Protein AF-A0A9E8QET0-F1 (afdb_monomer)

pLDDT: mean 75.21, std 26.47, range [28.11, 98.56]

Sequence (172 aa):
MTFFTELQHPRAVTTAFDFKAHSHPEARSETDDRTSEWEATYDQLTGAAGHASPISAALLRHLTRDESLPIAAAAQADARTTAGELQTLIDDRLHVNIGLLLNPNFGQLPIDTQLAILDEAFPEERLLAARNASLPAYLLDHLAEDDDDNVRFAAADTLAAAADDVPRMGQA

Structure (mmCIF, N/CA/C/O backbone):
data_AF-A0A9E8QET0-F1
#
_entry.id   AF-A0A9E8QET0-F1
#
loop_
_atom_site.group_PDB
_atom_site.id
_atom_site.type_symbol
_atom_site.label_atom_id
_atom_site.label_alt_id
_atom_site.label_comp_id
_atom_site.label_asym_id
_atom_site.label_entity_id
_atom_site.label_seq_id
_atom_site.pdbx_PDB_ins_code
_atom_site.Cartn_x
_atom_site.Cartn_y
_atom_site.Cartn_z
_atom_site.occupancy
_atom_site.B_iso_or_equiv
_atom_site.auth_seq_id
_atom_site.auth_comp_id
_atom_site.auth_asym_id
_atom_site.auth_atom_id
_atom_site.pdbx_PDB_model_num
ATOM 1 N N . MET A 1 1 ? 30.355 -9.671 48.485 1.00 35.59 1 MET A N 1
ATOM 2 C CA . MET A 1 1 ? 30.637 -10.284 47.171 1.00 35.59 1 MET A CA 1
ATOM 3 C C . MET A 1 1 ? 29.283 -10.563 46.549 1.00 35.59 1 MET A C 1
ATOM 5 O O . MET A 1 1 ? 28.657 -11.552 46.898 1.00 35.59 1 MET A O 1
ATOM 9 N N . THR A 1 2 ? 28.771 -9.619 45.764 1.00 32.81 2 THR A N 1
ATOM 10 C CA . THR A 1 2 ? 27.413 -9.684 45.209 1.00 32.81 2 THR A CA 1
ATOM 11 C C . THR A 1 2 ? 27.556 -9.451 43.715 1.00 32.81 2 THR A C 1
ATOM 13 O O . THR A 1 2 ? 27.901 -8.347 43.305 1.00 32.81 2 THR A O 1
ATOM 16 N N . PHE A 1 3 ? 27.400 -10.510 42.926 1.00 31.55 3 PHE A N 1
ATOM 17 C CA . PHE A 1 3 ? 27.441 -10.438 41.470 1.00 31.55 3 PHE A CA 1
ATOM 18 C C . PHE A 1 3 ? 26.015 -10.245 40.953 1.00 31.55 3 PHE A C 1
ATOM 20 O O . PHE A 1 3 ? 25.136 -11.059 41.228 1.00 31.55 3 PHE A O 1
ATOM 27 N N . PHE A 1 4 ? 25.805 -9.135 40.247 1.00 30.38 4 PHE A N 1
ATOM 28 C CA . PHE A 1 4 ? 24.629 -8.856 39.430 1.00 30.38 4 PHE A CA 1
ATOM 29 C C . PHE A 1 4 ? 24.700 -9.740 38.177 1.00 30.38 4 PHE A C 1
ATOM 31 O O . PHE A 1 4 ? 25.731 -9.768 37.507 1.00 30.38 4 PHE A O 1
ATOM 38 N N . THR A 1 5 ? 23.633 -10.476 37.869 1.00 35.59 5 THR A N 1
ATOM 39 C CA . THR A 1 5 ? 23.507 -11.212 36.605 1.00 35.59 5 THR A CA 1
ATOM 40 C C . THR A 1 5 ? 22.802 -10.307 35.602 1.00 35.59 5 THR A C 1
ATOM 42 O O . THR A 1 5 ? 21.618 -10.014 35.744 1.00 35.59 5 THR A O 1
ATOM 45 N N . GLU A 1 6 ? 23.561 -9.822 34.625 1.00 31.53 6 GLU A N 1
ATOM 46 C CA . GLU A 1 6 ? 23.091 -9.004 33.510 1.00 31.53 6 GLU A CA 1
ATOM 47 C C . GLU A 1 6 ? 22.462 -9.931 32.453 1.00 31.53 6 GLU A C 1
ATOM 49 O O . GLU A 1 6 ? 23.115 -10.839 31.935 1.00 31.53 6 GLU A O 1
ATOM 54 N N . LEU A 1 7 ? 21.169 -9.749 32.178 1.00 33.41 7 LEU A N 1
ATOM 55 C CA . LEU A 1 7 ? 20.461 -10.424 31.091 1.00 33.41 7 LEU A CA 1
ATOM 56 C C . LEU A 1 7 ? 20.893 -9.792 29.763 1.00 33.41 7 LEU A C 1
ATOM 58 O O . LEU A 1 7 ? 20.620 -8.623 29.498 1.00 33.41 7 LEU A O 1
ATOM 62 N N . GLN A 1 8 ? 21.573 -10.578 28.929 1.00 31.58 8 GLN A N 1
ATOM 63 C CA . GLN A 1 8 ? 21.893 -10.216 27.552 1.00 31.58 8 GLN A CA 1
ATOM 64 C C . GLN A 1 8 ? 20.599 -10.089 26.736 1.00 31.58 8 GLN A C 1
ATOM 66 O O . GLN A 1 8 ? 19.921 -11.081 26.473 1.00 31.58 8 GLN A O 1
ATOM 71 N N . HIS A 1 9 ? 20.278 -8.871 26.303 1.00 31.75 9 HIS A N 1
ATOM 72 C CA . HIS A 1 9 ? 19.321 -8.634 25.226 1.00 31.75 9 HIS A CA 1
ATOM 73 C C . 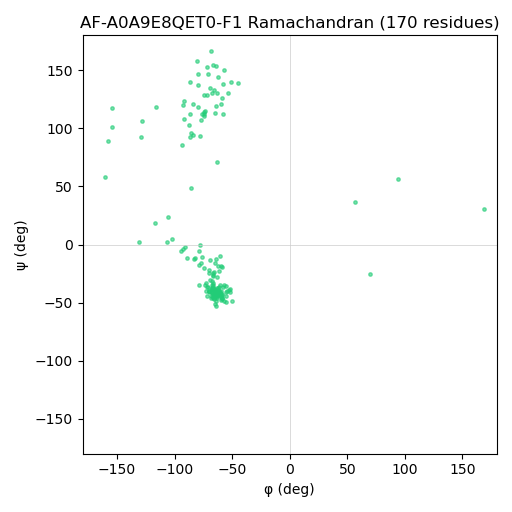HIS A 1 9 ? 20.009 -8.860 23.864 1.00 31.75 9 HIS A C 1
ATOM 75 O O . HIS A 1 9 ? 21.148 -8.412 23.685 1.00 31.75 9 HIS A O 1
ATOM 81 N N . PRO A 1 10 ? 19.365 -9.528 22.888 1.00 31.95 10 PRO A N 1
ATOM 82 C CA . PRO A 1 10 ? 19.886 -9.601 21.529 1.00 31.95 10 PRO A CA 1
ATOM 83 C C . PRO A 1 10 ? 19.870 -8.208 20.883 1.00 31.95 10 PRO A C 1
ATOM 85 O O . PRO A 1 10 ? 18.893 -7.467 20.979 1.00 31.95 10 PRO A O 1
ATOM 88 N N . ARG A 1 11 ? 20.994 -7.854 20.251 1.00 29.05 11 ARG A N 1
ATOM 89 C CA . ARG A 1 11 ? 21.214 -6.587 19.547 1.00 29.05 11 ARG A CA 1
ATOM 90 C C . ARG A 1 11 ? 20.192 -6.429 18.419 1.00 29.05 11 ARG A C 1
ATOM 92 O O . ARG A 1 11 ? 20.181 -7.241 17.499 1.00 29.05 11 ARG A O 1
ATOM 99 N N . ALA A 1 12 ? 19.395 -5.364 18.471 1.00 29.52 12 ALA A N 1
ATOM 100 C CA . ALA A 1 12 ? 18.718 -4.846 17.291 1.00 29.52 12 ALA A CA 1
ATOM 101 C C . ALA A 1 12 ? 19.797 -4.363 16.312 1.00 29.52 12 ALA A C 1
ATOM 103 O O . ALA A 1 12 ? 20.627 -3.517 16.653 1.00 29.52 12 ALA A O 1
ATOM 104 N N . VAL A 1 13 ? 19.835 -4.964 15.127 1.00 29.56 13 VAL A N 1
ATOM 105 C CA . VAL A 1 13 ? 20.675 -4.514 14.020 1.00 29.56 13 VAL A CA 1
ATOM 106 C C . VAL A 1 13 ? 19.964 -3.315 13.404 1.00 29.56 13 VAL A C 1
ATOM 108 O O . VAL A 1 13 ? 19.060 -3.463 12.592 1.00 29.56 13 VAL A O 1
ATOM 111 N N . THR A 1 14 ? 20.325 -2.117 13.853 1.00 28.70 14 THR A N 1
ATOM 112 C CA . THR A 1 14 ? 19.955 -0.874 13.176 1.00 28.70 14 THR A CA 1
ATOM 113 C C . THR A 1 14 ? 20.978 -0.645 12.073 1.00 28.70 14 THR A C 1
ATOM 115 O O . THR A 1 14 ? 22.061 -0.117 12.327 1.00 28.70 14 THR A O 1
ATOM 118 N N . THR A 1 15 ? 20.672 -1.081 10.854 1.00 30.59 15 THR A N 1
ATOM 119 C CA . THR A 1 15 ? 21.474 -0.704 9.689 1.00 30.59 15 THR A CA 1
ATOM 120 C C . THR A 1 15 ? 20.938 0.617 9.155 1.00 30.59 15 THR A C 1
ATOM 122 O O . THR A 1 15 ? 19.996 0.642 8.374 1.00 30.59 15 THR A O 1
ATOM 125 N N . ALA A 1 16 ? 21.517 1.726 9.611 1.00 29.17 16 ALA A N 1
ATOM 126 C CA . ALA A 1 16 ? 21.414 2.992 8.897 1.00 29.17 16 ALA A CA 1
ATOM 127 C C . ALA A 1 16 ? 22.331 2.889 7.669 1.00 29.17 16 ALA A C 1
ATOM 129 O O . ALA A 1 16 ? 23.550 2.783 7.825 1.00 29.17 16 ALA A O 1
ATOM 130 N N . PHE A 1 17 ? 21.758 2.836 6.466 1.00 29.83 17 PHE A N 1
ATOM 131 C CA . PHE A 1 17 ? 22.525 2.837 5.220 1.00 29.83 17 PHE A CA 1
ATOM 132 C C . PHE A 1 17 ? 22.694 4.274 4.708 1.00 29.83 17 PHE A C 1
ATOM 134 O O . PHE A 1 17 ? 21.725 5.000 4.520 1.00 29.83 17 PHE A O 1
ATOM 141 N N . ASP A 1 18 ? 23.953 4.672 4.519 1.00 30.33 18 ASP A N 1
ATOM 142 C CA . ASP A 1 18 ? 24.402 6.004 4.099 1.00 30.33 18 ASP A CA 1
ATOM 143 C C . ASP A 1 18 ? 24.412 6.103 2.556 1.00 30.33 18 ASP A C 1
ATOM 145 O O . ASP A 1 18 ? 25.188 5.423 1.879 1.00 30.33 18 ASP A O 1
ATOM 149 N N . PHE A 1 19 ? 23.527 6.927 1.983 1.00 31.70 19 PHE A N 1
ATOM 150 C CA . PHE A 1 19 ? 23.250 7.039 0.540 1.00 31.70 19 PHE A CA 1
ATOM 151 C C . PHE A 1 19 ? 24.208 8.006 -0.195 1.00 31.70 19 PHE A C 1
ATOM 153 O O . PHE A 1 19 ? 23.775 8.882 -0.941 1.00 31.70 19 PHE A O 1
ATOM 160 N N . LYS A 1 20 ? 25.533 7.910 -0.002 1.00 32.97 20 LYS A N 1
ATOM 161 C CA . LYS A 1 20 ? 26.486 8.866 -0.627 1.00 32.97 20 LYS A CA 1
ATOM 162 C C . LYS A 1 20 ? 27.322 8.364 -1.811 1.00 32.97 20 LYS A C 1
ATOM 164 O O . LYS A 1 20 ? 28.358 8.945 -2.133 1.00 32.97 20 LYS A O 1
ATOM 169 N N . ALA A 1 21 ? 26.881 7.347 -2.530 1.00 34.03 21 ALA A N 1
ATOM 170 C CA . ALA A 1 21 ? 27.425 7.034 -3.852 1.00 34.03 21 ALA A CA 1
ATOM 171 C C . ALA A 1 21 ? 26.315 6.298 -4.604 1.00 34.03 21 ALA A C 1
ATOM 173 O O . ALA A 1 21 ? 25.860 5.271 -4.122 1.00 34.03 21 ALA A O 1
ATOM 174 N N . HIS A 1 22 ? 25.755 6.773 -5.714 1.00 30.17 22 HIS A N 1
ATOM 175 C CA . HIS A 1 22 ? 26.430 6.965 -6.995 1.00 30.17 22 HIS A CA 1
ATOM 176 C C . HIS A 1 22 ? 25.675 8.012 -7.841 1.00 30.17 22 HIS A C 1
ATOM 178 O O . HIS A 1 22 ? 24.794 7.676 -8.627 1.00 30.17 22 HIS A O 1
ATOM 184 N N . SER A 1 23 ? 26.015 9.295 -7.698 1.00 34.47 23 SER A N 1
ATOM 185 C CA . SER A 1 23 ? 25.412 10.363 -8.505 1.00 34.47 23 SER A CA 1
ATOM 186 C C . SER A 1 23 ? 25.997 10.373 -9.924 1.00 34.47 23 SER A C 1
ATOM 188 O O . SER A 1 23 ? 27.162 10.732 -10.111 1.00 34.47 23 SER A O 1
ATOM 190 N N . HIS A 1 24 ? 25.184 10.038 -10.928 1.00 28.11 24 HIS A N 1
ATOM 191 C CA . HIS A 1 24 ? 25.401 10.506 -12.299 1.00 28.11 24 HIS A CA 1
ATOM 192 C C . HIS A 1 24 ? 25.154 12.031 -12.321 1.00 28.11 24 HIS A C 1
ATOM 194 O O . HIS A 1 24 ? 24.154 12.485 -11.759 1.00 28.11 24 HIS A O 1
ATOM 200 N N . PRO A 1 25 ? 26.058 12.856 -12.880 1.00 39.91 25 PRO A N 1
ATOM 201 C CA . PRO A 1 25 ? 25.899 14.302 -12.856 1.00 39.91 25 PRO A CA 1
ATOM 202 C C . PRO A 1 25 ? 24.918 14.732 -13.955 1.00 39.91 25 PRO A C 1
ATOM 204 O O . PRO A 1 25 ? 24.920 14.148 -15.032 1.00 39.91 25 PRO A O 1
ATOM 207 N N . GLU A 1 26 ? 24.158 15.795 -13.681 1.00 37.94 26 GLU A N 1
ATOM 208 C CA . GLU A 1 26 ? 23.236 16.500 -14.597 1.00 37.94 26 GLU A CA 1
ATOM 209 C C . GLU A 1 26 ? 21.751 16.085 -14.581 1.00 37.94 26 GLU A C 1
ATOM 211 O O . GLU A 1 26 ? 21.157 15.832 -15.619 1.00 37.94 26 GLU A O 1
ATOM 216 N N . ALA A 1 27 ? 21.111 16.139 -13.406 1.00 36.34 27 ALA A N 1
ATOM 217 C CA . ALA A 1 27 ? 19.690 16.514 -13.274 1.00 36.34 27 ALA A CA 1
ATOM 218 C C . ALA A 1 27 ? 19.363 16.954 -11.830 1.00 36.34 27 ALA A C 1
ATOM 220 O O . ALA A 1 27 ? 18.539 16.359 -11.148 1.00 36.34 27 ALA A O 1
ATOM 221 N N . ARG A 1 28 ? 20.046 17.986 -11.314 1.00 44.78 28 ARG A N 1
ATOM 222 C CA . ARG A 1 28 ? 19.667 18.617 -10.036 1.00 44.78 28 ARG A CA 1
ATOM 223 C C . ARG A 1 28 ? 18.608 19.681 -10.296 1.00 44.78 28 ARG A C 1
ATOM 225 O O . ARG A 1 28 ? 18.958 20.797 -10.673 1.00 44.78 28 ARG A O 1
ATOM 232 N N . SER A 1 29 ? 17.339 19.331 -10.126 1.00 48.06 29 SER A N 1
ATOM 233 C CA . SER A 1 29 ? 16.234 20.289 -10.174 1.00 48.06 29 SER A CA 1
ATOM 234 C C . SER A 1 29 ? 15.051 19.773 -9.355 1.00 48.06 29 SER A C 1
ATOM 236 O O . SER A 1 29 ? 14.289 18.948 -9.842 1.00 48.06 29 SER A O 1
ATOM 238 N N . GLU A 1 30 ? 14.894 20.302 -8.137 1.00 39.84 30 GLU A N 1
ATOM 239 C CA . GLU A 1 30 ? 13.624 20.434 -7.391 1.00 39.84 30 GLU A CA 1
ATOM 240 C C . GLU A 1 30 ? 12.949 19.153 -6.847 1.00 39.84 30 GLU A C 1
ATOM 242 O O . GLU A 1 30 ? 12.275 19.206 -5.820 1.00 39.84 30 GLU A O 1
ATOM 247 N N . THR A 1 31 ? 13.182 17.987 -7.449 1.00 41.88 31 THR A N 1
ATOM 248 C CA . THR A 1 31 ? 12.702 16.680 -6.958 1.00 41.88 31 THR A CA 1
ATOM 249 C C . THR A 1 31 ? 13.463 16.190 -5.720 1.00 41.88 31 THR A C 1
ATOM 251 O O . THR A 1 31 ? 12.873 15.580 -4.831 1.00 41.88 31 THR A O 1
ATOM 254 N N . ASP A 1 32 ? 14.753 16.519 -5.622 1.00 47.34 32 ASP A N 1
ATOM 255 C CA . ASP A 1 32 ? 15.646 16.129 -4.515 1.00 47.34 32 ASP A CA 1
ATOM 256 C C . ASP A 1 32 ? 15.237 16.802 -3.184 1.00 47.34 32 ASP A C 1
ATOM 258 O O . ASP A 1 32 ? 15.238 16.178 -2.122 1.00 47.34 32 ASP A O 1
ATOM 262 N N . ASP A 1 33 ? 14.782 18.059 -3.251 1.00 48.78 33 ASP A N 1
ATOM 263 C CA . ASP A 1 33 ? 14.393 18.847 -2.073 1.00 48.78 33 ASP A CA 1
ATOM 264 C C . ASP A 1 33 ? 13.065 18.356 -1.463 1.00 48.78 33 ASP A C 1
ATOM 266 O O . ASP A 1 33 ? 12.947 18.240 -0.243 1.00 48.78 33 ASP A O 1
ATOM 270 N N . ARG A 1 34 ? 12.075 17.988 -2.294 1.00 40.84 34 ARG A N 1
ATOM 271 C CA . ARG A 1 34 ? 10.780 17.455 -1.816 1.00 40.84 34 ARG A CA 1
ATOM 272 C C . ARG A 1 34 ? 10.899 16.048 -1.235 1.00 40.84 34 ARG A C 1
ATOM 274 O O . ARG A 1 34 ? 10.218 15.732 -0.261 1.00 40.84 34 ARG A O 1
ATOM 281 N N . THR A 1 35 ? 11.765 15.226 -1.825 1.00 45.41 35 THR A N 1
ATOM 282 C CA . THR A 1 35 ? 12.060 13.872 -1.336 1.00 45.41 35 THR A CA 1
ATOM 283 C C . THR A 1 35 ? 12.743 13.949 0.031 1.00 45.41 35 THR A C 1
ATOM 285 O O . THR A 1 35 ? 12.320 13.279 0.968 1.00 45.41 35 THR A O 1
ATOM 288 N N . SER A 1 36 ? 13.692 14.877 0.191 1.00 54.31 36 SER A N 1
ATOM 289 C CA . SER A 1 36 ? 14.424 15.089 1.446 1.00 54.31 36 SER A CA 1
ATOM 290 C C . SER A 1 36 ? 13.537 15.567 2.603 1.00 54.31 36 SER A C 1
ATOM 292 O O . SER A 1 36 ? 13.697 15.109 3.734 1.00 54.31 36 SER A O 1
ATOM 294 N N . GLU A 1 37 ? 12.590 16.480 2.355 1.00 48.34 37 GLU A N 1
ATOM 295 C CA . GLU A 1 37 ? 11.670 16.953 3.403 1.00 48.34 37 GLU A CA 1
ATOM 296 C C . GLU A 1 37 ? 10.702 15.857 3.864 1.00 48.34 37 GLU A C 1
ATOM 298 O O . GLU A 1 37 ? 10.411 15.737 5.060 1.00 48.34 37 GLU A O 1
ATOM 303 N N . TRP A 1 38 ? 10.218 15.036 2.932 1.00 49.56 38 TRP A N 1
ATOM 304 C CA . TRP A 1 38 ? 9.324 13.931 3.254 1.00 49.56 38 TRP A CA 1
ATOM 305 C C . TRP A 1 38 ? 10.059 12.795 3.980 1.00 49.56 38 TRP A C 1
ATOM 307 O O . TRP A 1 38 ? 9.576 12.338 5.015 1.00 49.56 38 TRP A O 1
ATOM 317 N N . GLU A 1 39 ? 11.252 12.405 3.520 1.00 49.06 39 GLU A N 1
ATOM 318 C CA . GLU A 1 39 ? 12.099 11.396 4.177 1.00 49.06 39 GLU A CA 1
ATOM 319 C C . GLU A 1 39 ? 12.494 11.822 5.597 1.00 49.06 39 GLU A C 1
ATOM 321 O O . GLU A 1 39 ? 12.338 11.049 6.541 1.00 49.06 39 GLU A O 1
ATOM 326 N N . ALA A 1 40 ? 12.896 13.083 5.792 1.00 55.25 40 ALA A N 1
ATOM 327 C CA . ALA A 1 40 ? 13.198 13.613 7.123 1.00 55.25 40 ALA A CA 1
ATOM 328 C C . ALA A 1 40 ? 11.970 13.592 8.050 1.00 55.25 40 ALA A C 1
ATOM 330 O O . ALA A 1 40 ? 12.086 13.306 9.245 1.00 55.25 40 ALA A O 1
ATOM 331 N N . THR A 1 41 ? 10.783 13.869 7.504 1.00 51.28 41 THR A N 1
ATOM 332 C CA . THR A 1 41 ? 9.521 13.792 8.253 1.00 51.28 41 THR A CA 1
ATOM 333 C C . THR A 1 41 ? 9.185 12.342 8.618 1.00 51.28 41 THR A C 1
ATOM 335 O O . THR A 1 41 ? 8.770 12.068 9.746 1.00 51.28 41 THR A O 1
ATOM 338 N N . TYR A 1 42 ? 9.403 11.400 7.700 1.00 49.56 42 TYR A N 1
ATOM 339 C CA . TYR A 1 42 ? 9.202 9.969 7.916 1.00 49.56 42 TYR A CA 1
ATOM 340 C C . TYR A 1 42 ? 10.156 9.404 8.984 1.00 49.56 42 TYR A C 1
ATOM 342 O O . TYR A 1 42 ? 9.711 8.726 9.914 1.00 49.56 42 TYR A O 1
ATOM 350 N N . ASP A 1 43 ? 11.440 9.757 8.932 1.00 50.50 43 ASP A N 1
ATOM 351 C CA . ASP A 1 43 ? 12.440 9.386 9.943 1.00 50.50 43 ASP A CA 1
ATOM 352 C C . ASP A 1 43 ? 12.112 9.978 11.321 1.00 50.50 43 ASP A C 1
ATOM 354 O O . ASP A 1 43 ? 12.275 9.324 12.355 1.00 50.50 43 ASP A O 1
ATOM 358 N N . GLN A 1 44 ? 11.583 11.204 11.363 1.00 53.81 44 GLN A N 1
ATOM 359 C CA . GLN A 1 44 ? 11.142 11.825 12.611 1.00 53.81 44 GLN A CA 1
ATOM 360 C C . GLN A 1 44 ? 9.923 11.106 13.213 1.00 53.81 44 GLN A C 1
ATOM 362 O O . GLN A 1 44 ? 9.866 10.904 14.430 1.00 53.81 44 GLN A O 1
ATOM 367 N N . LEU A 1 45 ? 8.958 10.700 12.382 1.00 47.22 45 LEU A N 1
ATOM 368 C CA . LEU A 1 45 ? 7.759 9.975 12.813 1.00 47.22 45 LEU A CA 1
ATOM 369 C C . LEU A 1 45 ? 8.091 8.556 13.298 1.00 47.22 45 LEU A C 1
ATOM 371 O O . LEU A 1 45 ? 7.616 8.138 14.358 1.00 47.22 45 LEU A O 1
ATOM 375 N N . THR A 1 46 ? 8.945 7.837 12.572 1.00 44.56 46 THR A N 1
ATOM 376 C CA . THR A 1 46 ? 9.383 6.481 12.941 1.00 44.56 46 THR A CA 1
ATOM 377 C C . THR A 1 46 ? 10.326 6.490 14.149 1.00 44.56 46 THR A C 1
ATOM 379 O O . THR A 1 46 ? 10.199 5.641 15.033 1.00 44.56 46 THR A O 1
ATOM 382 N N . GLY A 1 47 ? 11.203 7.493 14.272 1.00 47.97 47 GLY A N 1
ATOM 383 C CA . GLY A 1 47 ? 12.076 7.682 15.433 1.00 47.97 47 GLY A CA 1
ATOM 384 C C . GLY A 1 47 ? 11.323 8.049 16.719 1.00 47.97 47 GLY A C 1
ATOM 385 O O . GLY A 1 47 ? 11.656 7.559 17.801 1.00 47.97 47 GLY A O 1
ATOM 386 N N . ALA A 1 48 ? 10.261 8.857 16.627 1.00 42.38 48 ALA A N 1
ATOM 387 C CA . ALA A 1 48 ? 9.426 9.225 17.775 1.00 42.38 48 ALA A CA 1
ATOM 388 C C . ALA A 1 48 ? 8.572 8.057 18.312 1.00 42.38 48 ALA A C 1
ATOM 390 O O . ALA A 1 48 ? 8.239 8.029 19.504 1.00 42.38 48 ALA A O 1
ATOM 391 N N . ALA A 1 49 ? 8.270 7.057 17.475 1.00 46.59 49 ALA A N 1
ATOM 392 C CA . ALA A 1 49 ? 7.541 5.852 17.874 1.00 46.59 49 ALA A CA 1
ATOM 393 C C . ALA A 1 49 ? 8.282 5.016 18.942 1.00 46.59 49 ALA A C 1
ATOM 395 O O . ALA A 1 49 ? 7.653 4.235 19.656 1.00 46.59 49 ALA A O 1
ATOM 396 N N . GLY A 1 50 ? 9.594 5.222 19.120 1.00 40.47 50 GLY A N 1
ATOM 397 C CA . GLY A 1 50 ? 10.403 4.554 20.146 1.00 40.47 50 GLY A CA 1
ATOM 398 C C . GLY A 1 50 ? 10.226 5.078 21.580 1.00 40.47 50 GLY A C 1
ATOM 399 O O . GLY A 1 50 ? 10.709 4.441 22.519 1.00 40.47 50 GLY A O 1
ATOM 400 N N . HIS A 1 51 ? 9.546 6.216 21.785 1.00 39.75 51 HIS A N 1
ATOM 401 C CA . HIS A 1 51 ? 9.472 6.884 23.098 1.00 39.75 51 HIS A CA 1
ATOM 402 C C . HIS A 1 51 ? 8.060 7.279 23.566 1.00 39.75 51 HIS A C 1
ATOM 404 O O . HIS A 1 51 ? 7.908 7.837 24.655 1.00 39.75 51 HIS A O 1
ATOM 410 N N . ALA A 1 52 ? 7.013 6.972 22.799 1.00 44.84 52 ALA A N 1
ATOM 411 C CA . ALA A 1 52 ? 5.638 7.275 23.181 1.00 44.84 52 ALA A CA 1
ATOM 412 C C . ALA A 1 52 ? 5.030 6.155 24.045 1.00 44.84 52 ALA A C 1
ATOM 414 O O . ALA A 1 52 ? 5.207 4.970 23.764 1.00 44.84 52 ALA A O 1
ATOM 415 N N . SER A 1 53 ? 4.252 6.521 25.075 1.00 48.09 53 SER A N 1
ATOM 416 C CA . SER A 1 53 ? 3.265 5.594 25.661 1.00 48.09 53 SER A CA 1
ATOM 41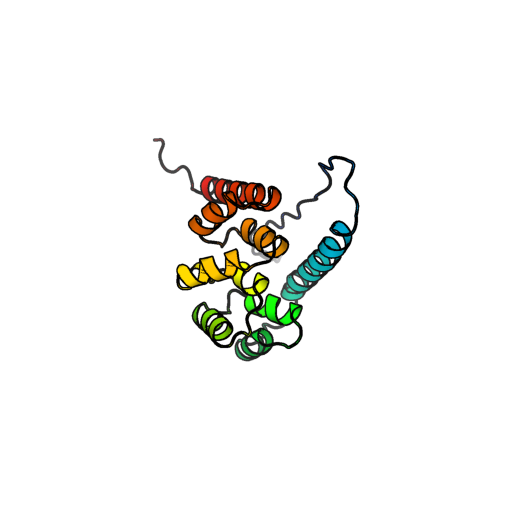7 C C . SER A 1 53 ? 2.503 4.908 24.526 1.00 48.09 53 SER A C 1
ATOM 419 O O . SER A 1 53 ? 2.175 5.601 23.559 1.00 48.09 53 SER A O 1
ATOM 421 N N . PRO A 1 54 ? 2.212 3.595 24.604 1.00 64.75 54 PRO A N 1
ATOM 422 C CA . PRO A 1 54 ? 1.594 2.902 23.487 1.00 64.75 54 PRO A CA 1
ATOM 423 C C . PRO A 1 54 ? 0.277 3.604 23.165 1.00 64.75 54 PRO A C 1
ATOM 425 O O . PRO A 1 54 ? -0.648 3.606 23.981 1.00 64.75 54 PRO A O 1
ATOM 428 N N . ILE A 1 55 ? 0.212 4.251 21.997 1.00 72.81 55 ILE A N 1
ATOM 429 C CA . ILE A 1 55 ? -1.025 4.865 21.525 1.00 72.81 55 ILE A CA 1
ATOM 430 C C . ILE A 1 55 ? -2.103 3.783 21.558 1.00 72.81 55 ILE A C 1
ATOM 432 O O . ILE A 1 55 ? -1.877 2.648 21.121 1.00 72.81 55 ILE A O 1
ATOM 436 N N . SER A 1 56 ? -3.248 4.098 22.162 1.00 84.62 56 SER A N 1
ATOM 437 C CA . SER A 1 56 ? -4.326 3.120 22.295 1.00 84.62 56 SER A CA 1
ATOM 438 C C . SER A 1 56 ? -4.855 2.729 20.914 1.00 84.62 56 SER A C 1
ATOM 440 O O . SER A 1 56 ? -4.807 3.529 19.982 1.00 84.62 56 SER A O 1
ATOM 442 N N . ALA A 1 57 ? -5.421 1.527 20.780 1.00 86.00 57 ALA A N 1
ATOM 443 C CA . ALA A 1 57 ? -6.051 1.109 19.524 1.00 86.00 57 ALA A CA 1
ATOM 444 C C . ALA A 1 57 ? -7.172 2.075 19.088 1.00 86.00 57 ALA A C 1
ATOM 446 O O . ALA A 1 57 ? -7.350 2.334 17.903 1.00 86.00 57 ALA A O 1
ATOM 447 N N . ALA A 1 58 ? -7.906 2.650 20.048 1.00 86.31 58 ALA A N 1
ATOM 448 C CA . ALA A 1 58 ? -8.935 3.648 19.768 1.00 86.31 58 ALA A CA 1
ATOM 449 C C . ALA A 1 58 ? -8.342 4.951 19.209 1.00 86.31 58 ALA A C 1
ATOM 451 O O . ALA A 1 58 ? -8.870 5.491 18.240 1.00 86.31 58 ALA A O 1
ATOM 452 N N . LEU A 1 59 ? -7.236 5.429 19.790 1.00 87.88 59 LEU A N 1
ATOM 453 C CA . LEU A 1 59 ? -6.536 6.605 19.283 1.00 87.88 59 LEU A CA 1
ATOM 454 C C . LEU A 1 59 ? -5.938 6.334 17.898 1.00 87.88 59 LEU A C 1
ATOM 456 O O . LEU A 1 59 ? -6.121 7.154 17.012 1.00 87.88 59 LEU A O 1
ATOM 460 N N . LEU A 1 60 ? -5.308 5.176 17.681 1.00 89.81 60 LEU A N 1
ATOM 461 C CA . LEU A 1 60 ? -4.771 4.798 16.371 1.00 89.81 60 LEU A CA 1
ATOM 462 C C . LEU A 1 60 ? -5.859 4.843 15.288 1.00 89.81 60 LEU A C 1
ATOM 464 O O . LEU A 1 60 ? -5.684 5.511 14.276 1.00 89.81 60 LEU A O 1
ATOM 468 N N . ARG A 1 61 ? -7.023 4.228 15.536 1.00 90.62 61 ARG A N 1
ATOM 469 C CA . ARG A 1 61 ? -8.172 4.279 14.611 1.00 90.62 61 ARG A CA 1
ATOM 470 C C . ARG A 1 61 ? -8.647 5.695 14.319 1.00 90.62 61 ARG A C 1
ATOM 472 O O . ARG A 1 61 ? -9.070 5.966 13.200 1.00 90.62 61 ARG A O 1
ATOM 479 N N . HIS A 1 62 ? -8.611 6.583 15.309 1.00 91.00 62 HIS A N 1
ATOM 480 C CA . HIS A 1 62 ? -8.939 7.986 15.086 1.00 91.00 62 HIS A CA 1
ATOM 481 C C . HIS A 1 62 ? -7.901 8.650 14.172 1.00 91.00 62 HIS A C 1
ATOM 483 O O . HIS A 1 62 ? -8.280 9.255 13.176 1.00 91.00 62 HIS A O 1
ATOM 489 N N . LEU A 1 63 ? -6.610 8.435 14.446 1.00 93.00 63 LEU A N 1
ATOM 490 C CA . LEU A 1 63 ? -5.507 8.994 13.663 1.00 93.00 63 LEU A CA 1
ATOM 491 C C . LEU A 1 63 ? -5.479 8.487 12.215 1.00 93.00 63 LEU A C 1
ATOM 493 O O . LEU A 1 63 ? -5.060 9.230 11.341 1.00 93.00 63 LEU A O 1
ATOM 497 N N . THR A 1 64 ? -5.983 7.282 11.912 1.00 96.25 64 THR A N 1
ATOM 498 C CA . THR A 1 64 ? -6.090 6.813 10.509 1.00 96.25 64 THR A CA 1
ATOM 499 C C . THR A 1 64 ? -6.953 7.709 9.615 1.00 96.25 64 THR A C 1
ATOM 501 O O . THR A 1 64 ? -6.861 7.607 8.396 1.00 96.25 64 THR A O 1
ATOM 504 N N . ARG A 1 65 ? -7.796 8.560 10.210 1.00 95.56 65 ARG A N 1
ATOM 505 C CA . ARG A 1 65 ? -8.695 9.501 9.530 1.00 95.56 65 ARG A CA 1
ATOM 506 C C . ARG A 1 65 ? -8.350 10.955 9.861 1.00 95.56 65 ARG A C 1
ATOM 508 O O . ARG A 1 65 ? -9.214 11.821 9.753 1.00 95.56 65 ARG A O 1
ATOM 515 N N . ASP A 1 66 ? -7.137 11.200 10.351 1.00 94.56 66 ASP A N 1
ATOM 516 C CA . ASP A 1 66 ? -6.690 12.545 10.691 1.00 94.56 66 ASP A CA 1
ATOM 517 C C . ASP A 1 66 ? -6.677 13.438 9.441 1.00 94.56 66 ASP A C 1
ATOM 519 O O . ASP A 1 66 ? -6.372 12.986 8.338 1.00 94.56 66 ASP A O 1
ATOM 523 N N . GLU A 1 67 ? -7.017 14.715 9.607 1.00 91.31 67 GLU A N 1
ATOM 524 C CA . GLU A 1 67 ? -7.009 15.683 8.503 1.00 91.31 67 GLU A CA 1
ATOM 525 C C . GLU A 1 67 ? -5.583 15.951 7.991 1.00 91.31 67 GLU A C 1
ATOM 527 O O . GLU A 1 67 ? -5.382 16.336 6.838 1.00 91.31 67 GLU A O 1
ATOM 532 N N . SER A 1 68 ? -4.575 15.738 8.840 1.00 90.94 68 SER A N 1
ATOM 533 C CA . SER A 1 68 ? -3.174 15.774 8.454 1.00 90.94 68 SER A CA 1
ATOM 534 C C . SER A 1 68 ? -2.796 14.483 7.728 1.00 90.94 68 SER A C 1
ATOM 536 O O . SER A 1 68 ? -2.611 13.435 8.350 1.00 90.94 68 SER A O 1
ATOM 538 N N . LEU A 1 69 ? -2.609 14.569 6.406 1.00 88.81 69 LEU A N 1
ATOM 539 C CA . LEU A 1 69 ? -2.216 13.422 5.576 1.00 88.81 69 LEU A CA 1
ATOM 540 C C . LEU A 1 69 ? -0.976 12.671 6.105 1.00 88.81 69 LEU A C 1
ATOM 542 O O . LEU A 1 69 ? -1.016 11.442 6.104 1.00 88.81 69 LEU A O 1
ATOM 546 N N . PRO A 1 70 ? 0.089 13.331 6.614 1.00 88.50 70 PRO A N 1
ATOM 547 C CA . PRO A 1 70 ? 1.213 12.620 7.229 1.00 88.50 70 PRO A CA 1
ATOM 548 C C . PRO A 1 70 ? 0.831 11.808 8.475 1.00 88.50 70 PRO A C 1
ATOM 550 O O . PRO A 1 70 ? 1.318 10.693 8.652 1.00 88.50 70 PRO A O 1
ATOM 553 N N . ILE A 1 71 ? -0.052 12.336 9.331 1.00 88.38 71 ILE A N 1
ATOM 554 C CA . ILE A 1 71 ? -0.526 11.626 10.530 1.00 88.38 71 ILE A CA 1
ATOM 555 C C . ILE A 1 71 ? -1.395 10.436 10.121 1.00 88.38 71 ILE A C 1
ATOM 557 O O . ILE A 1 71 ? -1.190 9.327 10.621 1.00 88.38 71 ILE A O 1
ATOM 561 N N . ALA A 1 72 ? -2.320 10.651 9.183 1.00 94.06 72 ALA A N 1
ATOM 562 C CA . ALA A 1 72 ? -3.167 9.596 8.645 1.00 94.06 72 ALA A CA 1
ATOM 563 C C . ALA A 1 72 ? -2.338 8.486 7.997 1.00 94.06 72 ALA A C 1
ATOM 565 O O . ALA A 1 72 ? -2.525 7.323 8.341 1.00 94.06 72 ALA A O 1
ATOM 566 N N . ALA A 1 73 ? -1.369 8.829 7.145 1.00 93.06 73 ALA A N 1
ATOM 567 C CA . ALA A 1 73 ? -0.474 7.866 6.513 1.00 93.06 73 ALA A CA 1
ATOM 568 C C . ALA A 1 73 ? 0.322 7.051 7.541 1.00 93.06 73 ALA A C 1
ATOM 570 O O . ALA A 1 73 ? 0.356 5.826 7.451 1.00 93.06 73 ALA A O 1
ATOM 571 N N . ALA A 1 74 ? 0.905 7.701 8.553 1.00 90.06 74 ALA A N 1
ATOM 572 C CA . ALA A 1 74 ? 1.657 7.010 9.598 1.00 90.06 74 ALA A CA 1
ATOM 573 C C . ALA A 1 74 ? 0.772 6.047 10.409 1.00 90.06 74 ALA A C 1
ATOM 575 O O . ALA A 1 74 ? 1.166 4.916 10.684 1.00 90.06 74 ALA A O 1
ATOM 576 N N . ALA A 1 75 ? -0.448 6.465 10.759 1.00 93.31 75 ALA A N 1
ATOM 577 C CA . ALA A 1 75 ? -1.405 5.606 11.451 1.00 93.31 75 ALA A CA 1
ATOM 578 C C . ALA A 1 75 ? -1.900 4.451 10.563 1.00 93.31 75 ALA A C 1
ATOM 580 O O . ALA A 1 75 ? -2.097 3.334 11.044 1.00 93.31 75 ALA A O 1
ATOM 581 N N . GLN A 1 76 ? -2.090 4.702 9.267 1.00 96.75 76 GLN A N 1
ATOM 582 C CA . GLN A 1 76 ? -2.481 3.691 8.290 1.00 96.75 76 GLN A CA 1
ATOM 583 C C . GLN A 1 76 ? -1.363 2.685 8.018 1.00 96.75 76 GLN A C 1
ATOM 585 O O . GLN A 1 76 ? -1.692 1.531 7.798 1.00 96.75 76 GLN A O 1
ATOM 590 N N . ALA A 1 77 ? -0.088 3.066 8.110 1.00 95.94 77 ALA A N 1
ATOM 591 C CA . ALA A 1 77 ? 1.057 2.162 7.957 1.00 95.94 77 ALA A CA 1
ATOM 592 C C . ALA A 1 77 ? 1.323 1.281 9.194 1.00 95.94 77 ALA A C 1
ATOM 594 O O . ALA A 1 77 ? 2.050 0.290 9.112 1.00 95.94 77 ALA A O 1
ATOM 595 N N . ASP A 1 78 ? 0.746 1.614 10.354 1.00 94.31 78 ASP A N 1
ATOM 596 C CA . ASP A 1 78 ? 0.950 0.861 11.594 1.00 94.31 78 ASP A CA 1
ATOM 597 C C . ASP A 1 78 ? 0.410 -0.574 11.466 1.00 94.31 78 ASP A C 1
ATOM 599 O O . ASP A 1 78 ? -0.747 -0.796 11.111 1.00 94.31 78 ASP A O 1
ATOM 603 N N . ALA A 1 79 ? 1.225 -1.567 11.831 1.00 93.56 79 ALA A N 1
ATOM 604 C CA . ALA A 1 79 ? 0.876 -2.988 11.751 1.00 93.56 79 ALA A CA 1
ATOM 605 C C . ALA A 1 79 ? -0.369 -3.385 12.571 1.00 93.56 79 ALA A C 1
ATOM 607 O O . ALA A 1 79 ? -0.953 -4.447 12.343 1.00 93.56 79 ALA A O 1
ATOM 608 N N . ARG A 1 80 ? -0.772 -2.562 13.549 1.00 93.62 80 ARG A N 1
ATOM 609 C CA . ARG A 1 80 ? -2.004 -2.755 14.330 1.00 93.62 80 ARG A CA 1
ATOM 610 C C . ARG A 1 80 ? -3.252 -2.297 13.581 1.00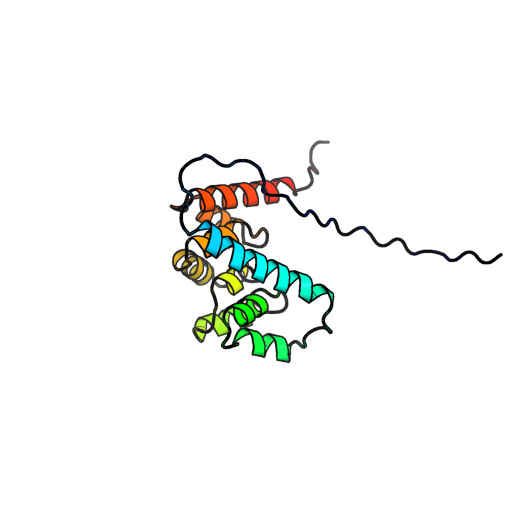 93.62 80 ARG A C 1
ATOM 612 O O . ARG A 1 80 ? -4.343 -2.699 13.979 1.00 93.62 80 ARG A O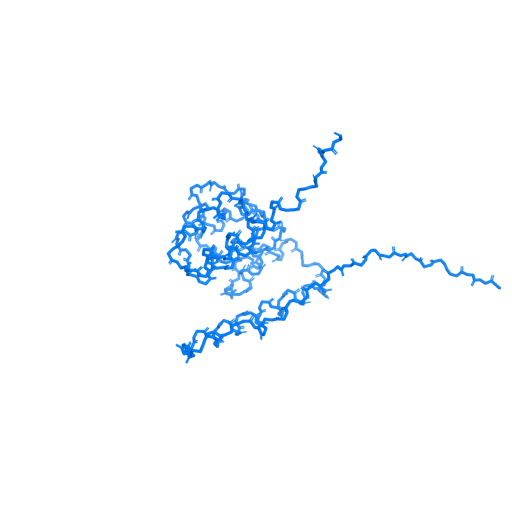 1
ATOM 619 N N . THR A 1 81 ? -3.101 -1.488 12.535 1.00 95.12 81 THR A N 1
ATOM 620 C CA . THR A 1 81 ? -4.172 -1.187 11.587 1.00 95.12 81 THR A CA 1
ATOM 621 C C . THR A 1 81 ? -4.359 -2.407 10.690 1.00 95.12 81 THR A C 1
ATOM 623 O O . THR A 1 81 ? -3.474 -2.804 9.931 1.00 95.12 81 THR A O 1
ATOM 626 N N . THR A 1 82 ? -5.504 -3.058 10.850 1.00 97.38 82 THR A N 1
ATOM 627 C CA . THR A 1 82 ? -5.832 -4.343 10.224 1.00 97.38 82 THR A CA 1
ATOM 628 C C . THR A 1 82 ? -6.289 -4.177 8.779 1.00 97.38 82 THR A C 1
ATOM 630 O O . THR A 1 82 ? -6.832 -3.138 8.416 1.00 97.38 82 THR A O 1
ATOM 633 N N . ALA A 1 83 ? -6.194 -5.233 7.967 1.00 97.62 83 ALA A N 1
ATOM 634 C CA . ALA A 1 83 ? -6.689 -5.212 6.587 1.00 97.62 83 ALA A CA 1
ATOM 635 C C . ALA A 1 83 ? -8.176 -4.820 6.476 1.00 97.62 83 ALA A C 1
ATOM 637 O O . ALA A 1 83 ? -8.557 -4.105 5.558 1.00 97.62 83 ALA A O 1
ATOM 638 N N . GLY A 1 84 ? -9.019 -5.220 7.438 1.00 98.19 84 GLY A N 1
ATOM 639 C CA . GLY A 1 84 ? -10.426 -4.803 7.470 1.00 98.19 84 GLY A CA 1
ATOM 640 C C . GLY A 1 84 ? -10.612 -3.305 7.746 1.00 98.19 84 GLY A C 1
ATOM 641 O O . GLY A 1 84 ? -11.504 -2.674 7.181 1.00 98.19 84 GLY A O 1
ATOM 642 N N . GLU A 1 85 ? -9.753 -2.712 8.580 1.00 98.25 85 GLU A N 1
ATOM 643 C CA . GLU A 1 85 ? -9.739 -1.262 8.803 1.00 98.25 85 GLU A CA 1
ATOM 644 C C . GLU A 1 85 ? -9.217 -0.520 7.568 1.00 98.25 85 GLU A C 1
ATOM 646 O O . GLU A 1 85 ? -9.827 0.473 7.180 1.00 98.25 85 GLU A O 1
ATOM 651 N N . LEU A 1 86 ? -8.170 -1.031 6.908 1.00 98.44 86 LEU A N 1
ATOM 652 C CA . LEU A 1 86 ? -7.687 -0.498 5.628 1.00 98.44 86 LEU A CA 1
ATOM 653 C C . LEU A 1 86 ? -8.786 -0.542 4.557 1.00 98.44 86 LEU A C 1
ATOM 655 O O . LEU A 1 86 ? -9.043 0.470 3.914 1.00 98.44 86 LEU A O 1
ATOM 659 N N . GLN A 1 87 ? -9.498 -1.668 4.424 1.00 98.56 87 GLN A N 1
ATOM 660 C CA . GLN A 1 87 ? -10.618 -1.796 3.487 1.00 98.56 87 GLN A CA 1
ATOM 661 C C . GLN A 1 87 ? -11.715 -0.770 3.780 1.00 98.56 87 GLN A C 1
ATOM 663 O O . GLN A 1 87 ? -12.203 -0.118 2.866 1.00 98.56 87 GLN A O 1
ATOM 668 N N . THR A 1 88 ? -12.051 -0.561 5.056 1.00 98.44 88 THR A N 1
ATOM 669 C CA . THR A 1 88 ? -13.038 0.459 5.444 1.00 98.44 88 THR A CA 1
ATOM 670 C C . THR A 1 88 ? -12.588 1.861 5.016 1.00 98.44 88 THR A C 1
ATOM 672 O O . THR A 1 88 ? -13.393 2.643 4.526 1.00 98.44 88 THR A O 1
ATOM 675 N N . LEU A 1 89 ? -11.301 2.194 5.165 1.00 98.31 89 LEU A N 1
ATOM 676 C CA . LEU A 1 89 ? -10.758 3.484 4.717 1.00 98.31 89 LEU A CA 1
ATOM 677 C C . LEU A 1 89 ? -10.786 3.633 3.191 1.00 98.31 89 LEU A C 1
ATOM 679 O O . LEU A 1 89 ? -10.993 4.739 2.692 1.00 98.31 89 LEU A O 1
ATOM 683 N N . ILE A 1 90 ? -10.582 2.542 2.450 1.00 98.25 90 ILE A N 1
ATOM 684 C CA . ILE A 1 90 ? -10.706 2.520 0.989 1.00 98.25 90 ILE A CA 1
ATOM 685 C C . ILE A 1 90 ? -12.156 2.787 0.584 1.00 98.25 90 ILE A C 1
ATOM 687 O O . ILE A 1 90 ? -12.405 3.714 -0.189 1.00 98.25 90 ILE A O 1
ATOM 691 N N . ASP A 1 91 ? -13.099 2.048 1.169 1.00 98.06 91 ASP A N 1
ATOM 692 C CA . ASP A 1 91 ? -14.535 2.177 0.904 1.00 98.06 91 ASP A CA 1
ATOM 693 C C . ASP A 1 91 ? -15.048 3.592 1.234 1.00 98.06 91 ASP A C 1
ATOM 695 O O . ASP A 1 91 ? -15.807 4.183 0.461 1.00 98.06 91 ASP A O 1
ATOM 699 N N . ASP A 1 92 ? -14.569 4.174 2.338 1.00 97.75 92 ASP A N 1
ATOM 700 C CA . ASP A 1 92 ? -14.905 5.533 2.782 1.00 97.75 92 ASP A CA 1
ATOM 701 C C . ASP A 1 92 ? -14.132 6.636 2.024 1.00 97.75 92 ASP A C 1
ATOM 703 O O . ASP A 1 92 ? -14.397 7.823 2.224 1.00 97.75 92 ASP A O 1
ATOM 707 N N . ARG A 1 93 ? -13.174 6.275 1.154 1.00 96.19 93 ARG A N 1
ATOM 708 C CA . ARG A 1 93 ? -12.255 7.196 0.447 1.00 96.19 93 ARG A CA 1
ATOM 709 C C . ARG A 1 93 ? -11.436 8.099 1.382 1.00 96.19 93 ARG A C 1
ATOM 711 O O . ARG A 1 93 ? -11.178 9.258 1.071 1.00 96.19 93 ARG A O 1
ATOM 71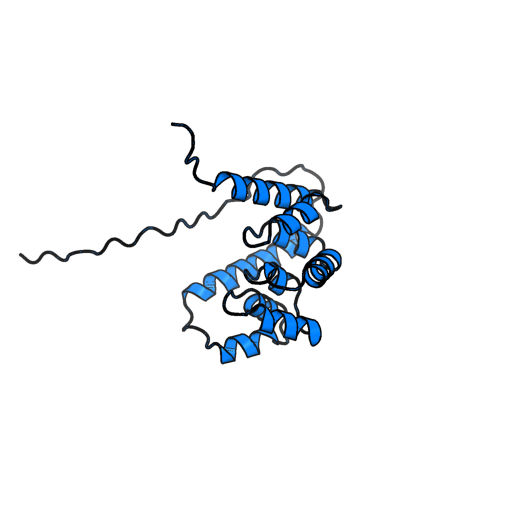8 N N . LEU A 1 94 ? -11.030 7.553 2.526 1.00 96.56 94 LEU A N 1
ATOM 719 C CA . LEU A 1 94 ? -10.212 8.213 3.554 1.00 96.56 94 LEU A CA 1
ATOM 720 C C . LEU A 1 94 ? -8.763 7.702 3.588 1.00 96.56 94 LEU A C 1
ATOM 722 O O . LEU A 1 94 ? -7.984 8.081 4.462 1.00 96.56 94 LEU A O 1
ATOM 726 N N . HIS A 1 95 ? -8.407 6.793 2.685 1.00 96.50 95 HIS A N 1
ATOM 727 C CA . HIS A 1 95 ? -7.068 6.232 2.629 1.00 96.50 95 HIS A CA 1
ATOM 728 C C . HIS A 1 95 ? -6.043 7.241 2.099 1.00 96.50 95 HIS A C 1
ATOM 730 O O . HIS A 1 95 ? -6.354 8.132 1.310 1.00 96.50 95 HIS A O 1
ATOM 736 N N . VAL A 1 96 ? -4.799 7.051 2.524 1.00 96.19 96 VAL A N 1
ATOM 737 C CA . VAL A 1 96 ? -3.617 7.682 1.949 1.00 96.19 96 VAL A CA 1
ATOM 738 C C . VAL A 1 96 ? -2.762 6.551 1.385 1.00 96.19 96 VAL A C 1
ATOM 740 O O . VAL A 1 96 ? -2.338 5.680 2.145 1.00 96.19 96 VAL A O 1
ATOM 743 N N . ASN A 1 97 ? -2.524 6.544 0.069 1.00 96.25 97 ASN A N 1
ATOM 744 C CA . ASN A 1 97 ? -1.885 5.426 -0.639 1.00 96.25 97 ASN A CA 1
ATOM 745 C C . ASN A 1 97 ? -0.587 4.979 0.027 1.00 96.25 97 ASN A C 1
ATOM 747 O O . ASN A 1 97 ? -0.438 3.798 0.328 1.00 96.25 97 ASN A O 1
ATOM 751 N N . ILE A 1 98 ? 0.310 5.913 0.352 1.00 91.88 98 ILE A N 1
ATOM 752 C CA . ILE A 1 98 ? 1.569 5.547 1.006 1.00 91.88 98 ILE A CA 1
ATOM 753 C C . ILE A 1 98 ? 1.370 4.865 2.369 1.00 91.88 98 ILE A C 1
ATOM 755 O O . ILE A 1 98 ? 2.098 3.937 2.709 1.00 91.88 98 ILE A O 1
ATOM 759 N N . GLY A 1 99 ? 0.351 5.263 3.135 1.00 95.31 99 GLY A N 1
ATOM 760 C CA . GLY A 1 99 ? 0.010 4.608 4.397 1.00 95.31 99 GLY A CA 1
ATOM 761 C C . GLY A 1 99 ? -0.455 3.168 4.188 1.00 95.31 99 GLY A C 1
ATOM 762 O O . GLY A 1 99 ? -0.038 2.274 4.920 1.00 95.31 99 GLY A O 1
ATOM 763 N N . LEU A 1 100 ? -1.273 2.929 3.158 1.00 97.69 100 LEU A N 1
ATOM 764 C CA . LEU A 1 100 ? -1.698 1.581 2.784 1.00 97.69 100 LEU A CA 1
ATOM 765 C C . LEU A 1 100 ? -0.514 0.726 2.325 1.00 97.69 100 LEU A C 1
ATOM 767 O O . LEU A 1 100 ? -0.312 -0.360 2.855 1.00 97.69 100 LEU A O 1
ATOM 771 N N . LEU A 1 101 ? 0.274 1.223 1.370 1.00 97.19 101 LEU A N 1
ATOM 772 C CA . LEU A 1 101 ? 1.357 0.483 0.714 1.00 97.19 101 LEU A CA 1
ATOM 773 C C . LEU A 1 101 ? 2.505 0.121 1.662 1.00 97.19 101 LEU A C 1
ATOM 775 O O . LEU A 1 101 ? 3.221 -0.851 1.421 1.00 97.19 101 LEU A O 1
ATOM 779 N N . LEU A 1 102 ? 2.669 0.871 2.753 1.00 95.75 102 LEU A N 1
ATOM 780 C CA . LEU A 1 102 ? 3.629 0.566 3.813 1.00 95.75 102 LEU A CA 1
ATOM 781 C C . LEU A 1 102 ? 3.057 -0.339 4.916 1.00 95.75 102 LEU A C 1
ATOM 783 O O . LEU A 1 102 ? 3.824 -0.861 5.726 1.00 95.75 102 LEU A O 1
ATOM 787 N N . ASN A 1 103 ? 1.741 -0.571 4.961 1.00 96.94 103 ASN A N 1
ATOM 788 C CA . ASN A 1 103 ? 1.147 -1.425 5.983 1.00 96.94 103 ASN A CA 1
ATOM 789 C C . ASN A 1 103 ? 1.438 -2.915 5.696 1.00 96.94 103 ASN A C 1
ATOM 791 O O . ASN A 1 103 ? 1.095 -3.414 4.622 1.00 96.94 103 ASN A O 1
ATOM 795 N N . PRO A 1 104 ? 1.967 -3.689 6.662 1.00 95.50 104 PRO A N 1
ATOM 796 C CA . PRO A 1 104 ? 2.260 -5.115 6.466 1.00 95.50 104 PRO A CA 1
ATOM 797 C C . PRO A 1 104 ? 1.017 -5.995 6.233 1.00 95.50 104 PRO A C 1
ATOM 799 O O . PRO A 1 104 ? 1.129 -7.130 5.775 1.00 95.50 104 PRO A O 1
ATOM 802 N N . ASN A 1 105 ? -0.182 -5.495 6.534 1.00 96.81 105 ASN A N 1
ATOM 803 C CA . ASN A 1 105 ? -1.454 -6.162 6.272 1.00 96.81 105 ASN A CA 1
ATOM 804 C C . ASN A 1 105 ? -2.054 -5.805 4.899 1.00 96.81 105 ASN A C 1
ATOM 806 O O . ASN A 1 105 ? -3.094 -6.364 4.553 1.00 96.81 105 ASN A O 1
ATOM 810 N N . PHE A 1 106 ? -1.432 -4.922 4.104 1.00 97.88 106 PHE A N 1
ATOM 811 C CA . PHE A 1 106 ? -1.928 -4.532 2.774 1.00 97.88 106 PHE A CA 1
ATOM 812 C C . PHE A 1 106 ? -2.137 -5.734 1.849 1.00 97.88 106 PHE A C 1
ATOM 814 O O . PHE A 1 106 ? -3.172 -5.848 1.196 1.00 97.88 106 PHE A O 1
ATOM 821 N N . GLY A 1 107 ? -1.207 -6.693 1.894 1.00 97.12 107 GLY A N 1
ATOM 822 C CA . GLY A 1 107 ? -1.265 -7.927 1.1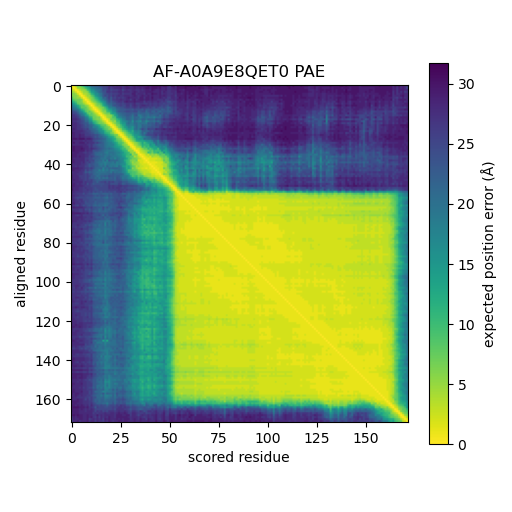09 1.00 97.12 107 GLY A CA 1
ATOM 823 C C . GLY A 1 107 ? -2.478 -8.827 1.374 1.00 97.12 107 GLY A C 1
ATOM 824 O O . GLY A 1 107 ? -2.691 -9.795 0.649 1.00 97.12 107 GLY A O 1
ATOM 825 N N . GLN A 1 108 ? -3.266 -8.535 2.413 1.00 98.06 108 GLN A N 1
ATOM 826 C CA . GLN A 1 108 ? -4.472 -9.281 2.780 1.00 98.06 108 GLN A CA 1
ATOM 827 C C . GLN A 1 108 ? -5.759 -8.668 2.196 1.00 98.06 108 GLN A C 1
ATOM 829 O O . GLN A 1 108 ? -6.834 -9.244 2.366 1.00 98.06 108 GLN A O 1
ATOM 834 N N . LEU A 1 109 ? -5.676 -7.508 1.535 1.00 98.44 109 LEU A N 1
ATOM 835 C CA . LEU A 1 109 ? -6.798 -6.908 0.805 1.00 98.44 109 LEU A CA 1
ATOM 836 C C . LEU A 1 109 ? -7.158 -7.745 -0.441 1.00 98.44 109 LEU A C 1
ATOM 838 O O . LEU A 1 109 ? -6.378 -8.603 -0.859 1.00 98.44 109 LEU A O 1
ATOM 842 N N . PRO A 1 110 ? -8.316 -7.532 -1.085 1.00 98.38 110 PRO A N 1
ATOM 843 C CA . PRO A 1 110 ? -8.601 -8.160 -2.375 1.00 98.38 110 PRO A CA 1
ATOM 844 C C . PRO A 1 110 ? -7.539 -7.797 -3.425 1.00 98.38 110 PRO A C 1
ATOM 846 O O . PRO A 1 110 ? -7.129 -6.642 -3.505 1.00 98.38 110 PRO A O 1
ATOM 849 N N . ILE A 1 111 ? -7.108 -8.763 -4.246 1.00 98.00 111 ILE A N 1
ATOM 850 C CA . ILE A 1 111 ? -6.031 -8.561 -5.240 1.00 98.00 111 ILE A CA 1
ATOM 851 C C . ILE A 1 111 ? -6.341 -7.382 -6.174 1.00 98.00 111 ILE A C 1
ATOM 853 O O . ILE A 1 111 ? -5.480 -6.530 -6.372 1.00 98.00 111 ILE A O 1
ATOM 857 N N . ASP A 1 112 ? -7.577 -7.286 -6.673 1.00 98.00 112 ASP A N 1
ATOM 858 C CA . ASP A 1 112 ? -7.998 -6.190 -7.556 1.00 98.00 112 ASP A CA 1
ATOM 859 C C . ASP A 1 112 ? -7.891 -4.821 -6.867 1.00 98.00 112 ASP A C 1
ATOM 861 O O . ASP A 1 112 ? -7.507 -3.836 -7.490 1.00 98.00 112 ASP A O 1
ATOM 865 N N . THR A 1 113 ? -8.184 -4.755 -5.564 1.00 98.31 113 THR A N 1
ATOM 866 C CA . THR A 1 113 ? -8.017 -3.536 -4.763 1.00 98.31 113 THR A CA 1
ATOM 867 C C . THR A 1 113 ? -6.544 -3.181 -4.602 1.00 98.31 113 THR A C 1
ATOM 869 O O . THR A 1 113 ? -6.188 -2.014 -4.712 1.00 98.31 113 THR A O 1
ATOM 872 N N . GLN A 1 114 ? -5.681 -4.171 -4.363 1.00 98.44 114 GLN A N 1
ATOM 873 C CA . GLN A 1 114 ? -4.246 -3.935 -4.207 1.00 98.44 114 GLN A CA 1
ATOM 874 C C . GLN A 1 114 ? -3.620 -3.372 -5.489 1.00 98.44 114 GLN A C 1
ATOM 876 O O . GLN A 1 114 ? -2.888 -2.387 -5.425 1.00 98.44 114 GLN A O 1
ATOM 881 N N . LEU A 1 115 ? -3.945 -3.971 -6.640 1.00 98.12 115 LEU A N 1
ATOM 882 C CA . LEU A 1 115 ? -3.466 -3.511 -7.944 1.00 98.12 115 LEU A CA 1
ATOM 883 C C . LEU A 1 115 ? -4.012 -2.122 -8.281 1.00 98.12 115 LEU A C 1
ATOM 885 O O . LEU A 1 115 ? -3.236 -1.255 -8.655 1.00 98.12 115 LEU A O 1
ATOM 889 N N . ALA A 1 116 ? -5.306 -1.868 -8.052 1.00 97.75 116 ALA A N 1
ATOM 890 C CA . ALA A 1 116 ? -5.891 -0.550 -8.295 1.00 97.75 116 ALA A CA 1
ATOM 891 C C . ALA A 1 116 ? -5.210 0.560 -7.473 1.00 97.75 116 ALA A C 1
ATOM 893 O O . ALA A 1 116 ? -4.907 1.618 -8.015 1.00 97.75 116 ALA A O 1
ATOM 894 N N . ILE A 1 117 ? -4.921 0.316 -6.187 1.00 98.00 117 ILE A N 1
ATOM 895 C CA . ILE A 1 117 ? -4.209 1.286 -5.339 1.00 98.00 117 ILE A CA 1
ATOM 896 C C . ILE A 1 117 ? -2.784 1.535 -5.849 1.00 98.00 117 ILE A C 1
ATOM 898 O O . ILE A 1 117 ? -2.345 2.681 -5.855 1.00 98.00 117 ILE A O 1
ATOM 902 N N . LEU A 1 118 ? -2.061 0.495 -6.278 1.00 96.38 118 LEU A N 1
ATOM 903 C CA . LEU A 1 118 ? -0.720 0.658 -6.850 1.00 96.38 118 LEU A CA 1
ATOM 904 C C . LEU A 1 118 ? -0.739 1.407 -8.183 1.00 96.38 118 LEU A C 1
ATOM 906 O O . LEU A 1 118 ? 0.074 2.305 -8.374 1.00 96.38 118 LEU A O 1
ATOM 910 N N . ASP A 1 119 ? -1.659 1.067 -9.081 1.00 95.19 119 ASP A N 1
ATOM 911 C CA . ASP A 1 119 ? -1.742 1.672 -10.412 1.00 95.19 119 ASP A CA 1
ATOM 912 C C . ASP A 1 119 ? -2.159 3.154 -10.341 1.00 95.19 119 ASP A C 1
ATOM 914 O O . ASP A 1 119 ? -1.735 3.965 -11.165 1.00 95.19 119 ASP A O 1
ATOM 918 N N . GLU A 1 120 ? -2.964 3.531 -9.341 1.00 94.75 120 GLU A N 1
ATOM 919 C CA . GLU A 1 120 ? -3.360 4.921 -9.078 1.00 94.75 120 GLU A CA 1
ATOM 920 C C . GLU A 1 120 ? -2.324 5.711 -8.253 1.00 94.75 120 GLU A C 1
ATOM 922 O O . GLU A 1 120 ? -2.430 6.937 -8.153 1.00 94.75 120 GLU A O 1
ATOM 927 N N . ALA A 1 121 ? -1.331 5.043 -7.656 1.00 95.12 121 ALA A N 1
ATOM 928 C CA . ALA A 1 121 ? -0.322 5.680 -6.816 1.00 95.12 121 ALA A CA 1
ATOM 929 C C . ALA A 1 121 ? 0.659 6.532 -7.632 1.00 95.12 121 ALA A C 1
ATOM 931 O O . ALA A 1 121 ? 1.016 6.204 -8.766 1.00 95.12 121 ALA A O 1
ATOM 932 N N . PHE A 1 122 ? 1.140 7.625 -7.038 1.00 94.38 122 PHE A N 1
ATOM 933 C CA . PHE A 1 122 ? 2.171 8.461 -7.655 1.0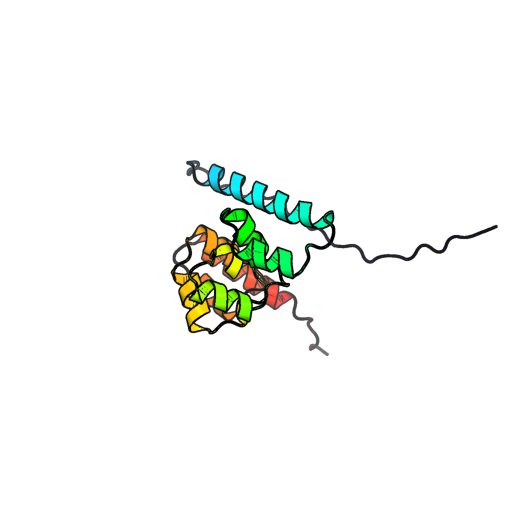0 94.38 122 PHE A CA 1
ATOM 934 C C . PHE A 1 122 ? 3.512 7.708 -7.756 1.00 94.38 122 PHE A C 1
ATOM 936 O O . PHE A 1 122 ? 3.761 6.807 -6.951 1.00 94.38 122 PHE A O 1
ATOM 943 N N . PRO A 1 123 ? 4.405 8.064 -8.702 1.00 91.50 123 PRO A N 1
ATOM 944 C CA . PRO A 1 123 ? 5.700 7.393 -8.859 1.00 91.50 123 PRO A CA 1
ATOM 945 C C . PRO A 1 123 ? 6.511 7.301 -7.558 1.00 91.50 123 PRO A C 1
ATOM 947 O O . PRO A 1 123 ? 7.109 6.268 -7.269 1.00 91.50 123 PRO A O 1
ATOM 950 N N . GLU A 1 124 ? 6.476 8.344 -6.726 1.00 91.75 124 GLU A N 1
ATOM 951 C CA . GLU A 1 124 ? 7.154 8.376 -5.429 1.00 91.75 124 GLU A CA 1
ATOM 952 C C . GLU A 1 124 ? 6.558 7.365 -4.435 1.00 91.75 124 GLU A C 1
ATOM 954 O O . GLU A 1 124 ? 7.283 6.711 -3.687 1.00 91.75 124 GLU A O 1
ATOM 959 N N . GLU A 1 125 ? 5.236 7.189 -4.447 1.00 95.19 125 GLU A N 1
ATOM 960 C CA . GLU A 1 125 ? 4.543 6.215 -3.599 1.00 95.19 125 GLU A CA 1
ATOM 961 C C . GLU A 1 125 ? 4.841 4.780 -4.050 1.00 95.19 125 GLU A C 1
ATOM 963 O O . GLU A 1 125 ? 5.091 3.907 -3.215 1.00 95.19 125 GLU A O 1
ATOM 968 N N . ARG A 1 126 ? 4.885 4.544 -5.368 1.00 97.50 126 ARG A N 1
ATOM 969 C CA . ARG A 1 126 ? 5.265 3.246 -5.946 1.00 97.50 126 ARG A CA 1
ATOM 970 C C . ARG A 1 126 ? 6.723 2.903 -5.670 1.00 97.50 126 ARG A C 1
ATOM 972 O O . ARG A 1 126 ? 7.015 1.757 -5.343 1.00 97.50 126 ARG A O 1
ATOM 979 N N . LEU A 1 127 ? 7.629 3.881 -5.704 1.00 96.25 127 LEU A N 1
ATOM 980 C CA . LEU A 1 127 ? 9.033 3.686 -5.330 1.00 96.25 127 LEU A CA 1
ATOM 981 C C . LEU A 1 127 ? 9.174 3.225 -3.875 1.00 96.25 127 LEU A C 1
ATOM 983 O O . LEU A 1 127 ? 9.972 2.338 -3.575 1.00 96.25 127 LEU A O 1
ATOM 987 N N . LEU A 1 128 ? 8.396 3.804 -2.963 1.00 93.62 128 LEU A N 1
ATOM 988 C CA . LEU A 1 128 ? 8.399 3.400 -1.558 1.00 93.62 128 LEU A CA 1
ATOM 989 C C . LEU A 1 128 ? 7.775 2.013 -1.364 1.00 93.62 128 LEU A C 1
ATOM 991 O O . LEU A 1 128 ? 8.318 1.204 -0.612 1.00 93.62 128 LEU A O 1
ATOM 995 N N . ALA A 1 129 ? 6.692 1.705 -2.081 1.00 95.25 129 ALA A N 1
ATOM 996 C CA . ALA A 1 129 ? 6.096 0.370 -2.091 1.00 95.25 129 ALA A CA 1
ATOM 997 C C . ALA A 1 129 ? 7.080 -0.691 -2.610 1.00 95.25 129 ALA A C 1
ATOM 999 O O . ALA A 1 129 ? 7.228 -1.745 -1.997 1.00 95.25 129 ALA A O 1
ATOM 1000 N N . ALA A 1 130 ? 7.818 -0.380 -3.677 1.00 96.81 130 ALA A N 1
ATOM 1001 C CA . ALA A 1 130 ? 8.844 -1.240 -4.259 1.00 96.81 130 ALA A CA 1
ATOM 1002 C C . ALA A 1 130 ? 9.997 -1.550 -3.291 1.00 96.81 130 ALA A C 1
ATOM 1004 O O . ALA A 1 130 ? 10.674 -2.559 -3.455 1.00 96.81 130 ALA A O 1
ATOM 1005 N N . ARG A 1 131 ? 10.213 -0.704 -2.276 1.00 94.50 131 ARG A N 1
ATOM 1006 C CA . ARG A 1 131 ? 11.200 -0.901 -1.199 1.00 94.50 131 ARG A CA 1
ATOM 1007 C C . ARG A 1 131 ? 10.621 -1.591 0.038 1.00 94.50 131 ARG A C 1
ATOM 1009 O O . ARG A 1 131 ? 11.348 -1.848 0.998 1.00 94.50 131 ARG A O 1
ATOM 1016 N N . ASN A 1 132 ? 9.319 -1.869 0.062 1.00 93.62 132 ASN A N 1
ATOM 1017 C CA . ASN A 1 132 ? 8.666 -2.499 1.198 1.00 93.62 132 ASN A CA 1
ATOM 1018 C C . ASN A 1 132 ? 8.745 -4.027 1.090 1.00 93.62 132 ASN A C 1
ATOM 1020 O O . ASN A 1 132 ? 7.943 -4.657 0.407 1.00 93.62 132 ASN A O 1
ATOM 1024 N N . ALA A 1 133 ? 9.646 -4.644 1.854 1.00 91.38 133 ALA A N 1
ATOM 1025 C CA . ALA A 1 133 ? 9.778 -6.103 1.916 1.00 91.38 133 ALA A CA 1
ATOM 1026 C C . ALA A 1 133 ? 8.547 -6.832 2.499 1.00 91.38 133 ALA A C 1
ATOM 1028 O O . ALA A 1 133 ? 8.452 -8.053 2.399 1.00 91.38 133 ALA A O 1
ATOM 1029 N N . SER A 1 134 ? 7.602 -6.110 3.116 1.00 91.12 134 SER A N 1
ATOM 1030 C CA . SER A 1 134 ? 6.322 -6.687 3.557 1.00 91.12 134 SER A CA 1
ATOM 1031 C C . SER A 1 134 ? 5.294 -6.775 2.426 1.00 91.12 134 SER A C 1
ATOM 1033 O O . SER A 1 134 ? 4.248 -7.405 2.602 1.00 91.12 134 SER A O 1
ATOM 1035 N N . LEU A 1 135 ? 5.554 -6.130 1.284 1.00 94.25 135 LEU A N 1
ATOM 1036 C CA . LEU A 1 135 ? 4.674 -6.188 0.130 1.00 94.25 135 LEU A CA 1
ATOM 1037 C C . LEU A 1 135 ? 4.727 -7.603 -0.482 1.00 94.25 135 LEU A C 1
ATOM 1039 O O . LEU A 1 135 ? 5.812 -8.168 -0.637 1.00 94.25 135 LEU A O 1
ATOM 1043 N N . PRO A 1 136 ? 3.578 -8.207 -0.828 1.00 95.31 136 PRO A N 1
ATOM 1044 C CA . PRO A 1 136 ? 3.545 -9.491 -1.515 1.00 95.31 136 PRO A CA 1
ATOM 1045 C C . PRO A 1 136 ? 4.441 -9.541 -2.756 1.00 95.31 136 PRO A C 1
ATOM 1047 O O . PRO A 1 136 ? 4.435 -8.620 -3.570 1.00 95.31 136 PRO A O 1
ATOM 1050 N N . ALA A 1 137 ? 5.127 -10.671 -2.952 1.00 96.06 137 ALA A N 1
ATOM 1051 C CA . ALA A 1 137 ? 6.050 -10.867 -4.072 1.00 96.06 137 ALA A CA 1
ATOM 1052 C C . ALA A 1 137 ? 5.417 -10.571 -5.441 1.00 96.06 137 ALA A C 1
ATOM 1054 O O . ALA A 1 137 ? 6.052 -9.934 -6.263 1.00 96.06 137 ALA A O 1
ATOM 1055 N N . TYR A 1 138 ? 4.149 -10.936 -5.662 1.00 96.94 138 TYR A N 1
ATOM 1056 C CA . TYR A 1 138 ? 3.479 -10.668 -6.941 1.00 96.94 138 TYR A CA 1
ATOM 1057 C C . TYR A 1 138 ? 3.248 -9.170 -7.213 1.00 96.94 138 TYR A C 1
ATOM 1059 O O . TYR A 1 138 ? 3.142 -8.769 -8.367 1.00 96.94 138 TYR A O 1
ATOM 1067 N N . LEU A 1 139 ? 3.151 -8.340 -6.168 1.00 97.69 139 LEU A N 1
ATOM 1068 C CA . LEU A 1 139 ? 3.082 -6.887 -6.322 1.00 97.69 139 LEU A CA 1
ATOM 1069 C C . LEU A 1 139 ? 4.468 -6.296 -6.580 1.00 97.69 139 LEU A C 1
ATOM 1071 O O . LEU A 1 139 ? 4.586 -5.345 -7.342 1.00 97.69 139 LEU A O 1
ATOM 1075 N N . LEU A 1 140 ? 5.516 -6.866 -5.977 1.00 97.62 140 LEU A N 1
ATOM 1076 C CA . LEU A 1 140 ? 6.896 -6.516 -6.316 1.00 97.62 140 LEU A CA 1
ATOM 1077 C C . LEU A 1 140 ? 7.228 -6.923 -7.759 1.00 97.62 140 LEU A C 1
ATOM 1079 O O . LEU A 1 140 ? 7.850 -6.142 -8.465 1.00 97.62 140 LEU A O 1
ATOM 1083 N N . ASP A 1 141 ? 6.758 -8.083 -8.226 1.00 97.56 141 ASP A N 1
ATOM 1084 C CA . ASP A 1 141 ? 6.867 -8.500 -9.630 1.00 97.56 141 ASP A CA 1
ATOM 1085 C C . ASP A 1 141 ? 6.152 -7.503 -10.557 1.00 97.56 141 ASP A C 1
ATOM 1087 O O . ASP A 1 141 ? 6.726 -7.086 -11.558 1.00 97.56 141 ASP A O 1
ATOM 1091 N N . HIS A 1 142 ? 4.940 -7.057 -10.197 1.00 97.06 142 HIS A N 1
ATOM 1092 C CA . HIS A 1 142 ? 4.217 -6.007 -10.934 1.00 97.06 142 HIS A CA 1
ATOM 1093 C C . HIS A 1 142 ? 5.015 -4.696 -10.996 1.00 97.06 142 HIS A C 1
ATOM 1095 O O . HIS A 1 142 ? 5.183 -4.118 -12.065 1.00 97.06 142 HIS A O 1
ATOM 1101 N N . LEU A 1 143 ? 5.584 -4.255 -9.870 1.00 97.69 143 LEU A N 1
ATOM 1102 C CA . LEU A 1 143 ? 6.421 -3.049 -9.803 1.00 97.69 143 LEU A CA 1
ATOM 1103 C C . LEU A 1 143 ? 7.782 -3.207 -10.501 1.00 97.69 143 LEU A C 1
ATOM 1105 O O . LEU A 1 143 ? 8.383 -2.215 -10.909 1.00 97.69 143 LEU A O 1
ATOM 1109 N N . ALA A 1 144 ? 8.279 -4.430 -10.688 1.00 97.62 144 ALA A N 1
ATOM 1110 C CA . ALA A 1 144 ? 9.484 -4.691 -11.474 1.00 97.62 144 ALA A CA 1
ATOM 1111 C C . ALA A 1 144 ? 9.269 -4.448 -12.980 1.00 97.62 144 ALA A C 1
ATOM 1113 O O . ALA A 1 144 ? 10.245 -4.345 -13.726 1.00 97.62 144 ALA A O 1
ATOM 1114 N N . GLU A 1 145 ? 8.014 -4.312 -13.416 1.00 97.00 145 GLU A N 1
ATOM 1115 C CA . GLU A 1 145 ? 7.615 -3.948 -14.778 1.00 97.00 145 GLU A CA 1
ATOM 1116 C C . GLU A 1 145 ? 7.182 -2.470 -14.909 1.00 97.00 145 GLU A C 1
ATOM 1118 O O . GLU A 1 145 ? 6.773 -2.062 -15.993 1.00 97.00 145 GLU A O 1
ATOM 1123 N N . ASP A 1 146 ? 7.302 -1.656 -13.847 1.00 97.81 146 ASP A N 1
ATOM 1124 C CA . ASP A 1 146 ? 6.891 -0.239 -13.829 1.00 97.81 146 ASP A CA 1
ATOM 1125 C C . ASP A 1 146 ? 7.578 0.608 -14.918 1.00 97.81 146 ASP A C 1
ATOM 1127 O O . ASP A 1 146 ? 8.725 0.378 -15.303 1.00 97.81 146 ASP A O 1
ATOM 1131 N N . ASP A 1 147 ? 6.912 1.655 -15.396 1.00 95.81 147 ASP A N 1
ATOM 1132 C CA . ASP A 1 147 ? 7.500 2.566 -16.382 1.00 95.81 147 ASP A CA 1
ATOM 1133 C C . ASP A 1 147 ? 8.690 3.367 -15.809 1.00 95.81 147 ASP A C 1
ATOM 1135 O O . ASP A 1 147 ? 9.598 3.738 -16.558 1.00 95.81 147 ASP A O 1
ATOM 1139 N N . ASP A 1 148 ? 8.732 3.606 -14.493 1.00 95.62 148 ASP A N 1
ATOM 1140 C CA . ASP A 1 148 ? 9.836 4.302 -13.825 1.00 95.62 148 ASP A CA 1
ATOM 1141 C C . ASP A 1 148 ? 10.997 3.351 -13.484 1.00 95.62 148 ASP A C 1
ATOM 1143 O O . ASP A 1 148 ? 10.864 2.391 -12.720 1.00 95.62 148 ASP A O 1
ATOM 1147 N N . ASP A 1 149 ? 12.180 3.654 -14.022 1.00 96.50 149 ASP A N 1
ATOM 1148 C CA . ASP A 1 149 ? 13.405 2.881 -13.812 1.00 96.50 149 ASP A CA 1
ATOM 1149 C C . ASP A 1 149 ? 13.747 2.688 -12.325 1.00 96.50 149 ASP A C 1
ATOM 1151 O O . ASP A 1 149 ? 14.161 1.596 -11.931 1.00 96.50 149 ASP A O 1
ATOM 1155 N N . ASN A 1 150 ? 13.568 3.713 -11.483 1.00 95.19 150 ASN A N 1
ATOM 1156 C CA . ASN A 1 150 ? 13.886 3.623 -10.056 1.00 95.19 150 ASN A CA 1
ATOM 1157 C C . ASN A 1 150 ? 12.945 2.656 -9.340 1.00 95.19 150 ASN A C 1
ATOM 1159 O O . ASN A 1 150 ? 13.393 1.908 -8.469 1.00 95.19 150 ASN A O 1
ATOM 1163 N N . VAL A 1 151 ? 11.663 2.666 -9.713 1.00 97.00 151 VAL A N 1
ATOM 1164 C CA . VAL A 1 151 ? 10.659 1.745 -9.170 1.00 97.00 151 VAL A CA 1
ATOM 1165 C C . VAL A 1 151 ? 11.016 0.315 -9.562 1.00 97.00 151 VAL A C 1
ATOM 1167 O O . VAL A 1 151 ? 11.136 -0.536 -8.678 1.00 97.00 151 VAL A O 1
ATOM 1170 N N . ARG A 1 152 ? 11.313 0.068 -10.848 1.00 98.12 152 ARG A N 1
ATOM 1171 C CA . ARG A 1 152 ? 11.713 -1.267 -11.323 1.00 98.12 152 ARG A CA 1
ATOM 1172 C C . ARG A 1 152 ? 12.933 -1.807 -10.592 1.00 98.12 152 ARG A C 1
ATOM 1174 O O . ARG A 1 152 ? 12.927 -2.950 -10.135 1.00 98.12 152 ARG A O 1
ATOM 1181 N N . PHE A 1 153 ? 13.988 -0.997 -10.482 1.00 96.06 153 PHE A N 1
ATOM 1182 C CA . PHE A 1 153 ? 15.219 -1.425 -9.818 1.00 96.06 153 PHE A CA 1
ATOM 1183 C C . PHE A 1 153 ? 14.999 -1.691 -8.329 1.00 96.06 153 PHE A C 1
ATOM 1185 O O . PHE A 1 153 ? 15.495 -2.695 -7.823 1.00 96.06 153 PHE A O 1
ATOM 1192 N N . ALA A 1 154 ? 14.238 -0.839 -7.638 1.00 96.38 154 ALA A N 1
ATOM 1193 C CA . ALA A 1 154 ? 13.935 -1.035 -6.225 1.00 96.38 154 ALA A CA 1
ATOM 1194 C C . ALA A 1 154 ? 13.110 -2.308 -5.976 1.00 96.38 154 ALA A C 1
ATOM 1196 O O . ALA A 1 154 ? 13.398 -3.047 -5.035 1.00 96.38 154 ALA A O 1
ATOM 1197 N N . ALA A 1 155 ? 12.123 -2.589 -6.830 1.00 97.12 155 ALA A N 1
ATOM 1198 C CA . ALA A 1 155 ? 11.270 -3.763 -6.696 1.00 97.12 155 ALA A CA 1
ATOM 1199 C C . ALA A 1 155 ? 12.064 -5.058 -6.911 1.00 97.12 155 ALA A C 1
ATOM 1201 O O . ALA A 1 155 ? 11.980 -5.983 -6.103 1.00 97.12 155 ALA A O 1
ATOM 1202 N N . ALA A 1 156 ? 12.895 -5.093 -7.958 1.00 95.88 156 ALA A N 1
ATOM 1203 C CA . ALA A 1 156 ? 13.759 -6.230 -8.256 1.00 95.88 156 ALA A CA 1
ATOM 1204 C C . ALA A 1 156 ? 14.784 -6.497 -7.139 1.00 95.88 156 ALA A C 1
ATOM 1206 O O . ALA A 1 156 ? 15.015 -7.654 -6.786 1.00 95.88 156 ALA A O 1
ATOM 1207 N N . ASP A 1 157 ? 15.375 -5.445 -6.564 1.00 95.50 157 ASP A N 1
ATOM 1208 C CA . ASP A 1 157 ? 16.325 -5.568 -5.452 1.00 95.50 157 ASP A CA 1
ATOM 1209 C C . ASP A 1 157 ? 15.642 -6.105 -4.186 1.00 95.50 157 ASP A C 1
ATOM 1211 O O . ASP A 1 157 ? 16.115 -7.065 -3.574 1.00 95.50 157 ASP A O 1
ATOM 1215 N N . THR A 1 158 ? 14.466 -5.571 -3.846 1.00 94.31 158 THR A N 1
ATOM 1216 C CA . THR A 1 158 ? 13.671 -6.045 -2.703 1.00 94.31 158 THR A CA 1
ATOM 1217 C C . THR A 1 158 ? 13.252 -7.506 -2.872 1.00 94.31 158 THR A C 1
ATOM 1219 O O . THR A 1 158 ? 13.358 -8.295 -1.930 1.00 94.31 158 THR A O 1
ATOM 1222 N N . LEU A 1 159 ? 12.830 -7.900 -4.078 1.00 92.88 159 LEU A N 1
ATOM 1223 C CA . LEU A 1 159 ? 12.474 -9.283 -4.394 1.00 92.88 159 LEU A CA 1
ATOM 1224 C C . LEU A 1 159 ? 13.679 -10.227 -4.256 1.00 92.88 159 LEU A C 1
ATOM 1226 O O . LEU A 1 159 ? 13.560 -11.307 -3.672 1.00 92.88 159 LEU A O 1
ATOM 1230 N N . ALA A 1 160 ? 14.848 -9.817 -4.757 1.00 92.19 160 ALA A N 1
ATOM 1231 C CA . ALA A 1 160 ? 16.080 -10.591 -4.644 1.00 92.19 160 ALA A CA 1
ATOM 1232 C C . ALA A 1 160 ? 16.511 -10.760 -3.179 1.00 92.19 160 ALA A C 1
ATOM 1234 O O . ALA A 1 160 ? 16.829 -11.873 -2.755 1.00 92.19 160 ALA A O 1
ATOM 1235 N N . ALA A 1 161 ? 16.448 -9.688 -2.386 1.00 89.12 161 ALA A N 1
ATOM 1236 C CA . ALA A 1 161 ? 16.757 -9.728 -0.961 1.00 89.12 161 ALA A CA 1
ATOM 1237 C C . ALA A 1 161 ? 15.815 -10.672 -0.191 1.00 89.12 161 ALA A C 1
ATOM 1239 O O . ALA A 1 161 ? 16.268 -11.437 0.661 1.00 89.12 161 ALA A O 1
ATOM 1240 N N . ALA A 1 162 ? 14.520 -10.676 -0.525 1.00 81.75 162 ALA A N 1
ATOM 1241 C CA . ALA A 1 162 ? 13.546 -11.591 0.071 1.00 81.75 162 ALA A CA 1
ATOM 1242 C C . ALA A 1 162 ? 13.802 -13.065 -0.306 1.00 81.75 162 ALA A C 1
ATOM 1244 O O . ALA A 1 162 ? 13.553 -13.964 0.499 1.00 81.75 162 ALA A O 1
ATOM 1245 N N . ALA A 1 163 ? 14.316 -13.330 -1.511 1.00 78.62 163 ALA A N 1
ATOM 1246 C CA . ALA A 1 163 ? 14.662 -14.679 -1.961 1.00 78.62 163 ALA A CA 1
ATOM 1247 C C . ALA A 1 163 ? 15.944 -15.221 -1.299 1.00 78.62 163 ALA A C 1
ATOM 1249 O O . ALA A 1 163 ? 16.030 -16.421 -1.018 1.00 78.62 163 ALA A O 1
ATOM 1250 N N . ASP A 1 164 ? 16.921 -14.354 -1.026 1.00 73.94 164 ASP A N 1
ATOM 1251 C CA . ASP A 1 164 ? 18.192 -14.732 -0.396 1.00 73.94 164 ASP A CA 1
ATOM 1252 C C . ASP A 1 164 ? 18.068 -15.033 1.111 1.00 73.94 164 ASP A C 1
ATOM 1254 O O . ASP A 1 164 ? 18.907 -15.758 1.655 1.00 73.94 164 ASP A O 1
ATOM 1258 N N . ASP A 1 165 ? 17.008 -14.561 1.781 1.00 61.53 165 ASP A N 1
ATOM 1259 C CA . ASP A 1 165 ? 16.729 -14.862 3.197 1.00 61.53 165 ASP A CA 1
ATOM 1260 C C . ASP A 1 165 ? 16.113 -16.264 3.416 1.00 61.53 165 ASP A C 1
ATOM 1262 O O . ASP A 1 165 ? 15.886 -16.697 4.548 1.00 61.53 165 ASP A O 1
ATOM 1266 N N . VAL A 1 166 ? 15.882 -17.043 2.347 1.00 54.66 166 VAL A N 1
ATOM 1267 C CA . VAL A 1 166 ? 15.497 -18.457 2.468 1.00 54.66 166 VAL A CA 1
ATOM 1268 C C . VAL A 1 166 ? 16.727 -19.270 2.904 1.00 54.66 166 VAL A C 1
ATOM 1270 O O . VAL A 1 166 ? 17.681 -19.410 2.130 1.00 54.66 166 VAL A O 1
ATOM 1273 N N . PRO A 1 167 ? 16.745 -19.883 4.109 1.00 46.88 167 PRO A N 1
ATOM 1274 C CA . PRO A 1 167 ? 17.884 -20.676 4.544 1.00 46.88 167 PRO A CA 1
ATOM 1275 C C . PRO A 1 167 ? 18.114 -21.815 3.552 1.00 46.88 167 PRO A C 1
ATOM 1277 O O . PRO A 1 167 ? 17.209 -22.616 3.305 1.00 46.88 167 PRO A O 1
ATOM 1280 N N . ARG A 1 168 ? 19.337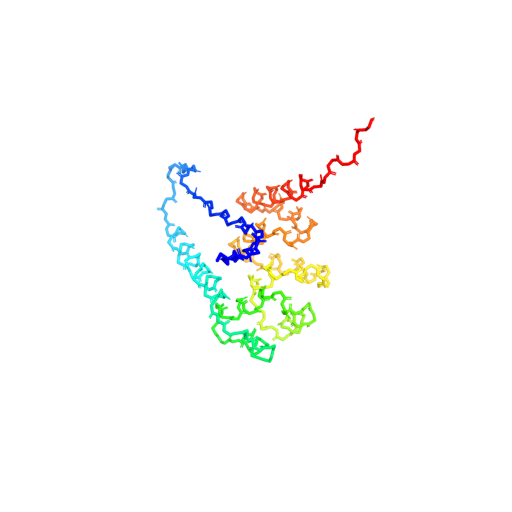 -21.929 3.016 1.00 49.06 168 ARG A N 1
ATOM 1281 C CA . ARG A 1 168 ? 19.802 -23.094 2.245 1.00 49.06 168 ARG A CA 1
ATOM 1282 C C . ARG A 1 168 ? 19.817 -24.352 3.132 1.00 49.06 168 ARG A C 1
ATOM 1284 O O . ARG A 1 168 ? 20.873 -24.856 3.496 1.00 49.06 168 ARG A O 1
ATOM 1291 N N . MET A 1 169 ? 18.653 -24.881 3.492 1.00 48.88 169 MET A N 1
ATOM 1292 C CA . MET A 1 169 ? 18.492 -26.218 4.056 1.00 48.88 169 MET A CA 1
ATOM 1293 C C . MET A 1 169 ? 18.194 -27.181 2.909 1.00 48.88 169 MET A C 1
ATOM 1295 O O . MET A 1 169 ? 17.037 -27.432 2.589 1.00 48.88 169 MET A O 1
ATOM 1299 N N . GLY A 1 170 ? 19.234 -27.700 2.250 1.00 49.91 170 GLY A N 1
ATOM 1300 C CA . GLY A 1 170 ? 19.006 -28.682 1.184 1.00 49.91 170 GLY A CA 1
ATOM 1301 C C . GLY A 1 170 ? 20.174 -29.051 0.275 1.00 49.91 170 GLY A C 1
ATOM 1302 O O . GLY A 1 170 ? 19.938 -29.376 -0.884 1.00 49.91 170 GLY A O 1
ATOM 1303 N N . GLN A 1 171 ? 21.418 -29.016 0.749 1.00 39.84 171 GLN A N 1
ATOM 1304 C CA . GLN A 1 171 ? 22.520 -29.723 0.085 1.00 39.84 171 GLN A CA 1
ATOM 1305 C C . GLN A 1 171 ? 23.224 -30.548 1.168 1.00 39.84 171 GLN A C 1
ATOM 1307 O O . GLN A 1 171 ? 24.039 -30.021 1.923 1.00 39.84 171 GLN A O 1
ATOM 1312 N N . ALA A 1 172 ? 22.786 -31.801 1.307 1.00 42.34 172 ALA A N 1
ATOM 1313 C CA . ALA A 1 172 ? 23.425 -32.844 2.105 1.00 42.34 172 ALA A CA 1
ATOM 1314 C C . ALA A 1 172 ? 24.246 -33.748 1.181 1.00 42.34 172 ALA A C 1
ATOM 1316 O O . ALA A 1 172 ? 23.785 -33.959 0.035 1.00 42.34 172 ALA A O 1
#

Solvent-accessible surface area (backbone atoms only — not comparable to full-atom values): 10278 Å² total; per-residue (Å²): 141,84,85,82,82,79,81,85,72,83,79,81,84,78,81,84,80,81,89,84,76,85,84,78,87,90,79,93,69,75,59,68,61,58,51,50,56,52,51,53,50,49,53,51,56,61,58,50,65,79,76,55,76,80,75,48,72,71,55,40,62,51,33,34,64,38,89,49,60,70,54,11,20,55,34,36,26,33,75,84,45,41,40,70,57,52,50,50,27,54,7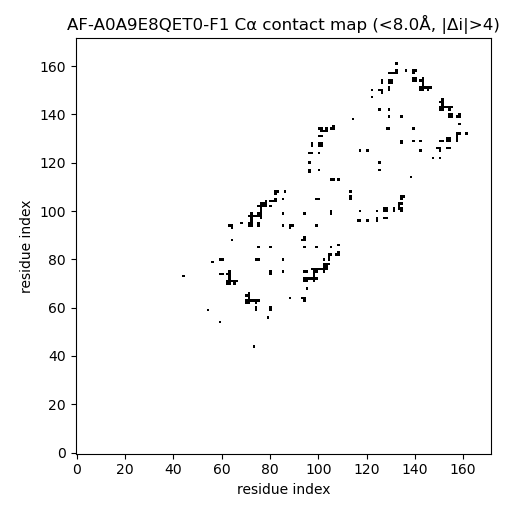6,70,71,51,63,43,64,58,9,43,53,58,15,59,36,45,70,70,46,60,68,71,57,51,50,50,53,54,74,71,41,53,72,71,43,42,35,54,34,19,60,33,78,60,48,45,66,72,58,28,55,54,32,42,68,42,91,47,66,68,24,15,53,35,5,49,50,37,51,50,55,61,59,68,69,55,78,88,82,82,86,130

Radius of gyration: 19.11 Å; Cα contacts (8 Å, |Δi|>4): 151; chains: 1; bounding box: 46×53×64 Å

Foldseek 3Di:
DDDDDDDDDDDDPPDPDDPPDDDDDPDPDDPVVVVVVVVVLVCVLVVCCVPDDPQDPVNLLVQCQDPPLSSVLSSLLDQSCALVSVVVCVVVVRHDLLSLLNHLRNQVHPPVVSVVSLVPDDPVSLLVSLQRLSRDLVVLVVQLPDPDPSSVVSSVVSSVVNVVPPPPPDDD

Secondary structure (DSSP, 8-state):
--------PPPP--------S---SS--SSHHHHHHHHHHHHHHHHHHTTTS----HHHHHHHTT-SSHHHHHHHHHSTTS-HHHHHHHHHTT---HHHHHH-TTGGGS-HHHHHHHHHHS-HHHHHHHHT-TTS-HHHHHHHTT-SSHHHHHHHHHHHHHHHHTS------

Mean predicted aligned error: 13.6 Å

Nearest PDB structures (foldseek):
  4yjl-assembly2_B  TM=2.857E-01  e=4.240E+00  Homo sapiens
  3nmx-assembly2_B  TM=2.823E-01  e=9.458E+00  Homo sapiens